Protein AF-A0A2J8QEM6-F1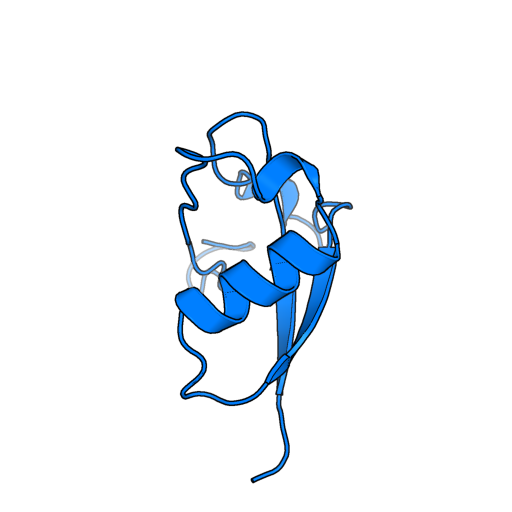 (afdb_monomer_lite)

Radius of gyration: 13.76 Å; chains: 1; bounding box: 31×26×34 Å

Structure (mmCIF, N/CA/C/O backbone):
data_AF-A0A2J8QEM6-F1
#
_entry.id   AF-A0A2J8QEM6-F1
#
loop_
_atom_site.group_PDB
_atom_site.id
_atom_site.type_symbol
_atom_site.label_atom_id
_atom_site.label_alt_id
_atom_site.label_comp_id
_atom_site.label_asym_id
_atom_site.label_entity_id
_atom_site.label_seq_id
_atom_site.pdbx_PDB_ins_code
_atom_site.Cartn_x
_atom_site.Cartn_y
_atom_site.Cartn_z
_atom_site.occupancy
_atom_site.B_iso_or_equiv
_atom_site.auth_seq_id
_atom_site.auth_comp_id
_atom_site.auth_asym_id
_atom_site.auth_atom_id
_atom_site.pdbx_PDB_model_num
ATOM 1 N N . THR A 1 1 ? 11.935 -15.991 12.032 1.00 88.38 1 THR A N 1
ATOM 2 C CA . THR A 1 1 ? 12.099 -15.654 10.601 1.00 88.38 1 THR A CA 1
ATOM 3 C C . THR A 1 1 ? 12.431 -14.182 10.462 1.00 88.38 1 THR A C 1
ATOM 5 O O . THR A 1 1 ? 11.846 -13.393 11.194 1.00 88.38 1 THR A O 1
ATOM 8 N N . CYS A 1 2 ? 13.372 -13.806 9.589 1.00 96.62 2 CYS A N 1
ATOM 9 C CA . CYS A 1 2 ? 13.690 -12.396 9.313 1.00 96.62 2 CYS A CA 1
ATOM 10 C C . CYS A 1 2 ? 12.485 -11.703 8.636 1.00 96.62 2 CYS A C 1
ATOM 12 O O . CYS A 1 2 ? 11.881 -12.339 7.767 1.00 96.62 2 CYS A O 1
ATOM 14 N N . PRO A 1 3 ? 12.093 -10.476 9.028 1.00 97.62 3 PRO A N 1
ATOM 15 C CA . PRO A 1 3 ? 10.980 -9.771 8.394 1.00 97.62 3 PRO A CA 1
ATOM 16 C C . PRO A 1 3 ? 11.318 -9.322 6.964 1.00 97.62 3 PRO A C 1
ATOM 18 O O . PRO A 1 3 ? 12.476 -9.080 6.623 1.00 97.62 3 PRO A O 1
ATOM 21 N N . LEU A 1 4 ? 10.284 -9.173 6.138 1.00 97.94 4 LEU A N 1
ATOM 22 C CA . LEU A 1 4 ? 10.344 -8.537 4.823 1.00 97.94 4 LEU A CA 1
ATOM 23 C C . LEU A 1 4 ? 10.004 -7.046 4.927 1.00 97.94 4 LEU A C 1
ATOM 25 O O . LEU A 1 4 ? 9.257 -6.633 5.815 1.00 97.94 4 LEU A O 1
ATOM 29 N N . LEU A 1 5 ? 10.524 -6.252 3.990 1.00 98.12 5 LEU A N 1
ATOM 30 C CA . LEU A 1 5 ? 10.140 -4.854 3.802 1.00 98.12 5 LEU A CA 1
ATOM 31 C C . LEU A 1 5 ? 8.975 -4.775 2.805 1.00 98.12 5 LEU A C 1
ATOM 33 O O . LEU A 1 5 ? 9.161 -4.972 1.604 1.00 98.12 5 LEU A O 1
ATOM 37 N N . LEU A 1 6 ? 7.774 -4.487 3.299 1.00 97.75 6 LEU A N 1
ATOM 38 C CA . LEU A 1 6 ? 6.570 -4.279 2.500 1.00 97.75 6 LEU A CA 1
ATOM 39 C C . LEU A 1 6 ? 6.423 -2.791 2.167 1.00 97.75 6 LEU A C 1
ATOM 41 O O . LEU A 1 6 ? 6.384 -1.953 3.066 1.00 97.75 6 LEU A O 1
ATOM 45 N N . ARG A 1 7 ? 6.296 -2.468 0.877 1.00 97.56 7 ARG A N 1
ATOM 46 C CA . ARG A 1 7 ? 5.988 -1.114 0.388 1.00 97.56 7 ARG A CA 1
ATOM 47 C C . ARG A 1 7 ? 4.4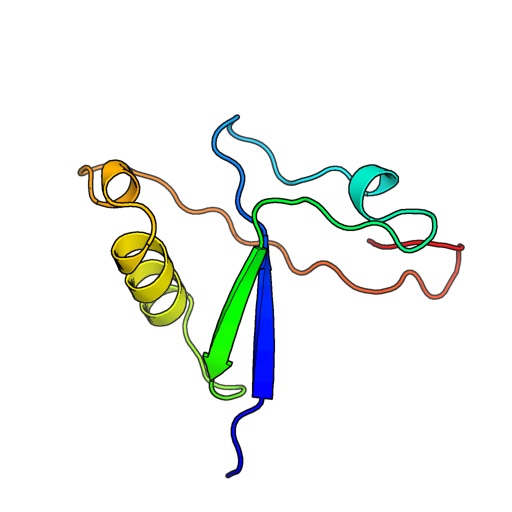87 -1.007 0.126 1.00 97.56 7 ARG A C 1
ATOM 49 O O . ARG A 1 7 ? 3.945 -1.792 -0.648 1.00 97.56 7 ARG A O 1
ATOM 56 N N . VAL A 1 8 ? 3.822 -0.054 0.766 1.00 97.19 8 VAL A N 1
ATOM 57 C CA . VAL A 1 8 ? 2.374 0.174 0.690 1.00 97.19 8 VAL A CA 1
ATOM 58 C C . VAL A 1 8 ? 2.123 1.558 0.108 1.00 97.19 8 VAL A C 1
ATOM 60 O O . VAL A 1 8 ? 2.675 2.536 0.594 1.00 97.19 8 VAL A O 1
ATOM 63 N N . PHE A 1 9 ? 1.262 1.652 -0.902 1.00 96.88 9 PHE A N 1
ATOM 64 C CA . PHE A 1 9 ? 0.886 2.921 -1.529 1.00 96.88 9 PHE A CA 1
ATOM 65 C C . PHE A 1 9 ? -0.591 3.211 -1.261 1.00 96.88 9 PHE A C 1
ATOM 67 O O . PHE A 1 9 ? -1.430 2.317 -1.410 1.00 96.88 9 PHE A O 1
ATOM 74 N N . THR A 1 10 ? -0.915 4.433 -0.834 1.00 95.25 10 THR A N 1
ATOM 75 C CA . THR A 1 10 ? -2.264 4.806 -0.374 1.00 95.25 10 THR A CA 1
ATOM 76 C C . THR A 1 10 ? -2.907 5.900 -1.229 1.00 95.25 10 THR A C 1
ATOM 78 O O . THR A 1 10 ? -2.267 6.854 -1.662 1.00 95.25 10 THR A O 1
ATOM 81 N N . THR A 1 11 ? -4.223 5.784 -1.422 1.00 94.25 11 THR A N 1
ATOM 82 C CA . THR A 1 11 ? -5.065 6.735 -2.167 1.00 94.25 11 THR A CA 1
ATOM 83 C C . THR A 1 11 ? -6.315 7.083 -1.364 1.00 94.25 11 THR A C 1
ATOM 85 O O . THR A 1 11 ? -6.946 6.190 -0.797 1.00 94.25 11 THR A O 1
ATOM 88 N N . ASN A 1 12 ? -6.750 8.344 -1.392 1.00 92.69 12 ASN A N 1
ATOM 89 C CA . ASN A 1 12 ? -7.999 8.800 -0.759 1.00 92.69 12 ASN A CA 1
ATOM 90 C C . ASN A 1 12 ? -9.101 9.198 -1.765 1.00 92.69 12 ASN A C 1
ATOM 92 O O . ASN A 1 12 ? -10.191 9.592 -1.362 1.00 92.69 12 ASN A O 1
ATOM 96 N N . ASN A 1 13 ? -8.8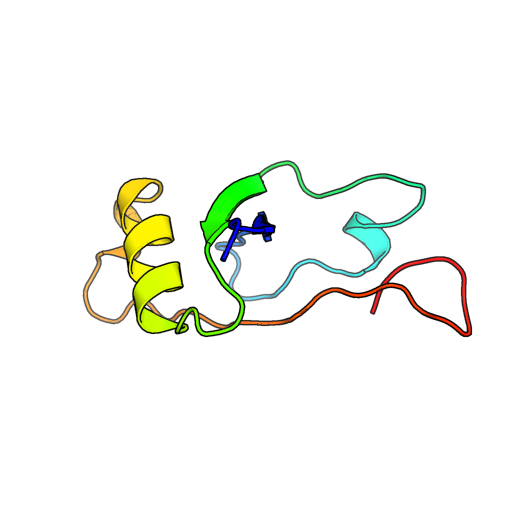49 9.059 -3.071 1.00 91.75 13 ASN A N 1
ATOM 97 C CA . ASN A 1 13 ? -9.780 9.413 -4.152 1.00 91.75 13 ASN A CA 1
ATOM 98 C C . ASN A 1 13 ? -10.794 8.296 -4.497 1.00 91.75 13 ASN A C 1
ATOM 100 O O . ASN A 1 13 ? -11.527 8.401 -5.481 1.00 91.75 13 ASN A O 1
ATOM 104 N N . GLY A 1 14 ? -10.819 7.213 -3.713 1.00 93.00 14 GLY A N 1
ATOM 105 C CA . GLY A 1 14 ? -11.739 6.087 -3.885 1.00 93.00 14 GLY A CA 1
ATOM 106 C C . GLY A 1 14 ? -11.362 5.084 -4.983 1.00 93.00 14 GLY A C 1
ATOM 107 O O . GLY A 1 14 ? -12.187 4.237 -5.322 1.00 93.00 14 GLY A O 1
ATOM 108 N N . ARG A 1 15 ? -10.153 5.153 -5.555 1.00 95.62 15 ARG A N 1
ATOM 109 C CA . ARG A 1 15 ? -9.659 4.208 -6.573 1.00 95.62 15 ARG A CA 1
ATOM 110 C C . ARG A 1 15 ? -8.204 3.838 -6.299 1.00 95.62 15 ARG A C 1
ATOM 112 O O . ARG A 1 15 ? -7.467 4.656 -5.773 1.00 95.62 15 ARG A O 1
ATOM 119 N N . HIS A 1 16 ? -7.784 2.639 -6.698 1.00 96.88 16 HIS A N 1
ATOM 120 C CA . HIS A 1 16 ? -6.365 2.273 -6.667 1.00 96.88 16 HIS A CA 1
ATOM 121 C C . HIS A 1 16 ? -5.546 3.138 -7.633 1.00 96.88 16 HIS A C 1
ATOM 123 O O . HIS A 1 16 ? -6.077 3.618 -8.641 1.00 96.88 16 HIS A O 1
ATOM 129 N N . HIS A 1 17 ? -4.250 3.279 -7.345 1.00 96.06 17 HIS A N 1
ATOM 130 C CA . HIS A 1 17 ? -3.290 3.857 -8.282 1.00 96.06 17 HIS A CA 1
ATOM 131 C C . HIS A 1 17 ? -3.364 3.149 -9.634 1.00 96.06 17 HIS A C 1
ATOM 133 O O . HIS A 1 17 ? -3.501 1.924 -9.722 1.00 96.06 17 HIS A O 1
ATOM 139 N N . ARG A 1 18 ? -3.274 3.931 -10.702 1.00 95.12 18 ARG A N 1
ATOM 140 C CA . ARG A 1 18 ? -3.242 3.407 -12.060 1.00 95.12 18 ARG A CA 1
ATOM 141 C C . ARG A 1 18 ? -1.846 2.869 -12.371 1.00 95.12 18 ARG A C 1
ATOM 143 O O . ARG A 1 18 ? -0.845 3.359 -11.858 1.00 95.12 18 ARG A O 1
ATOM 150 N N . MET A 1 19 ? -1.761 1.887 -13.265 1.00 94.31 19 MET A N 1
ATOM 151 C CA . MET A 1 19 ? -0.478 1.254 -13.610 1.00 94.31 19 MET A CA 1
ATOM 152 C C . MET A 1 19 ? 0.517 2.208 -14.293 1.00 94.31 19 MET A C 1
ATOM 154 O O . MET A 1 19 ? 1.730 2.002 -14.219 1.00 94.31 19 MET A O 1
ATOM 158 N N . ASP A 1 20 ? 0.037 3.287 -14.918 1.00 93.00 20 ASP A N 1
ATOM 159 C CA . ASP A 1 20 ? 0.892 4.346 -15.458 1.00 93.00 20 ASP A CA 1
ATOM 160 C C . ASP A 1 20 ? 1.659 5.113 -14.370 1.00 93.00 20 ASP A C 1
ATOM 162 O O . ASP A 1 20 ? 2.754 5.603 -14.647 1.00 93.00 20 ASP A O 1
ATOM 166 N N . GLU A 1 21 ? 1.166 5.138 -13.128 1.00 94.56 21 GLU A N 1
ATOM 167 C CA . GLU A 1 21 ? 1.853 5.764 -11.987 1.00 94.56 21 GLU A CA 1
ATOM 168 C C . GLU A 1 21 ? 3.070 4.953 -11.511 1.00 94.56 21 GLU A C 1
ATOM 170 O O . GLU A 1 21 ? 3.997 5.514 -10.931 1.00 94.56 21 GLU A O 1
ATOM 175 N N . PHE A 1 22 ? 3.104 3.650 -11.809 1.00 94.19 22 PHE A N 1
ATOM 176 C CA . PHE A 1 22 ? 4.235 2.760 -11.518 1.00 94.19 22 PHE A CA 1
ATOM 177 C C . PHE A 1 22 ? 5.179 2.578 -12.721 1.00 94.19 22 PHE A C 1
ATOM 179 O O . PHE A 1 22 ? 6.101 1.762 -12.712 1.00 94.19 22 PHE A O 1
ATOM 186 N N . SER A 1 23 ? 4.932 3.286 -13.824 1.00 90.62 23 SER A N 1
ATOM 187 C CA . SER A 1 23 ? 5.664 3.077 -15.072 1.00 90.62 23 SER A CA 1
ATOM 188 C C . SER A 1 23 ? 6.999 3.827 -15.105 1.00 90.62 23 SER A C 1
ATOM 190 O O . SER A 1 23 ? 7.178 4.878 -14.487 1.00 90.62 23 SER A O 1
ATOM 192 N N . ARG A 1 24 ? 7.943 3.316 -15.909 1.00 88.50 24 ARG A N 1
ATOM 193 C CA . ARG A 1 24 ? 9.271 3.927 -16.143 1.00 88.50 24 ARG A CA 1
ATOM 194 C C . ARG A 1 24 ? 10.098 4.128 -14.862 1.00 88.50 24 ARG A C 1
ATOM 196 O O . ARG A 1 24 ? 10.794 5.127 -14.735 1.00 88.50 24 ARG A O 1
ATOM 203 N N . GLY A 1 25 ? 10.000 3.194 -13.915 1.00 87.00 25 GLY A N 1
ATOM 204 C CA . GLY A 1 25 ? 10.738 3.249 -12.646 1.00 87.00 25 GLY A CA 1
ATOM 205 C C . GLY A 1 25 ? 10.196 4.265 -11.637 1.00 87.00 25 GLY A C 1
ATOM 206 O O . GLY A 1 25 ? 10.800 4.441 -10.583 1.00 87.00 25 GLY A O 1
ATOM 207 N N . ASN A 1 26 ? 9.068 4.915 -11.937 1.00 91.69 26 ASN A N 1
ATOM 208 C CA . ASN A 1 26 ? 8.387 5.788 -10.989 1.00 91.69 26 ASN A CA 1
ATOM 209 C C . ASN A 1 26 ? 7.494 4.974 -10.056 1.00 91.69 26 ASN A C 1
ATOM 211 O O . ASN A 1 26 ? 7.081 3.861 -10.379 1.00 91.69 26 ASN A O 1
ATOM 215 N N . VAL A 1 27 ? 7.185 5.564 -8.908 1.00 95.12 27 VAL A N 1
ATOM 216 C CA . VAL A 1 27 ? 6.175 5.080 -7.969 1.00 95.12 27 VAL A CA 1
ATOM 217 C C . VAL A 1 27 ? 5.397 6.276 -7.414 1.00 95.12 27 VAL A C 1
ATOM 219 O O . VAL A 1 27 ? 5.930 7.393 -7.409 1.00 95.12 27 VAL A O 1
ATOM 222 N N . PRO A 1 28 ? 4.163 6.078 -6.922 1.00 94.62 28 PRO A N 1
ATOM 223 C CA . PRO A 1 28 ? 3.432 7.128 -6.225 1.00 94.62 28 PRO A CA 1
ATOM 224 C C . PRO A 1 28 ? 4.185 7.651 -4.994 1.00 94.62 28 PRO A C 1
ATOM 226 O O . PRO A 1 28 ? 4.852 6.894 -4.295 1.00 94.62 28 PRO A O 1
ATOM 229 N N . SER A 1 29 ? 4.040 8.945 -4.691 1.00 88.00 29 SER A N 1
ATOM 230 C CA . SER A 1 29 ? 4.772 9.591 -3.588 1.00 88.00 29 SER A CA 1
ATOM 231 C C . SER A 1 29 ? 4.277 9.206 -2.188 1.00 88.00 29 SER A C 1
ATOM 233 O O . SER A 1 29 ? 5.028 9.329 -1.226 1.00 88.00 29 SER A O 1
ATOM 235 N N . SER A 1 30 ? 3.022 8.763 -2.055 1.00 87.94 30 SER A N 1
ATOM 236 C CA . SER A 1 30 ? 2.423 8.370 -0.770 1.00 87.94 30 SER A CA 1
ATOM 237 C C . SER A 1 30 ? 2.770 6.915 -0.434 1.00 87.94 30 SER A C 1
ATOM 239 O O . SER A 1 30 ? 1.914 6.030 -0.498 1.00 87.94 30 SER A O 1
ATOM 241 N N . GLU A 1 31 ? 4.048 6.674 -0.142 1.00 94.06 31 GLU A N 1
ATOM 242 C CA . GLU A 1 31 ? 4.596 5.364 0.218 1.00 94.06 31 GLU A CA 1
ATOM 243 C C . GLU A 1 31 ? 4.737 5.212 1.740 1.00 94.06 31 GLU A C 1
ATOM 245 O O . GLU A 1 31 ? 5.309 6.062 2.420 1.00 94.06 31 GLU A O 1
ATOM 250 N N . LEU A 1 32 ? 4.275 4.077 2.261 1.00 94.62 32 LEU A N 1
ATOM 251 C CA . LEU A 1 32 ? 4.523 3.596 3.613 1.00 94.62 32 LEU A CA 1
ATOM 252 C C . LEU A 1 32 ? 5.364 2.318 3.547 1.00 94.62 32 LEU A C 1
ATOM 254 O O . LEU A 1 32 ? 5.026 1.378 2.831 1.00 94.62 32 LEU A O 1
ATOM 258 N N . GLN A 1 33 ? 6.438 2.264 4.328 1.00 96.31 33 GLN A N 1
ATOM 259 C CA . GLN A 1 33 ? 7.296 1.087 4.441 1.00 96.31 33 GLN A CA 1
ATOM 260 C C . GLN A 1 33 ? 7.047 0.369 5.767 1.00 96.31 33 GLN A C 1
ATOM 262 O O . GLN A 1 33 ? 7.074 0.988 6.829 1.00 96.31 33 GLN A O 1
ATOM 267 N N . ILE A 1 34 ? 6.801 -0.938 5.701 1.00 96.69 34 ILE A N 1
ATOM 268 C CA . ILE A 1 34 ? 6.426 -1.769 6.847 1.00 96.69 34 ILE A CA 1
ATOM 269 C C . ILE A 1 34 ? 7.357 -2.978 6.921 1.00 96.69 34 ILE A C 1
ATOM 271 O O . ILE A 1 34 ? 7.456 -3.743 5.964 1.00 96.69 34 ILE A O 1
ATOM 275 N N . TYR A 1 35 ? 7.986 -3.201 8.074 1.00 97.06 35 TYR A N 1
ATOM 276 C CA . TYR A 1 35 ? 8.640 -4.477 8.367 1.00 97.06 35 TYR A CA 1
ATOM 277 C C . TYR A 1 35 ? 7.607 -5.479 8.880 1.00 97.06 35 TYR A C 1
ATOM 279 O O . TYR A 1 35 ? 6.956 -5.235 9.894 1.00 97.06 35 TYR A O 1
ATOM 287 N N . THR A 1 36 ? 7.430 -6.593 8.172 1.00 97.56 36 THR A N 1
ATOM 288 C CA . THR A 1 36 ? 6.415 -7.596 8.520 1.00 97.56 36 THR A CA 1
ATOM 289 C C . THR A 1 36 ? 6.798 -9.002 8.052 1.00 97.56 36 THR A C 1
ATOM 291 O O . THR A 1 36 ? 7.926 -9.231 7.621 1.00 97.56 36 THR A O 1
ATOM 294 N N . TRP A 1 37 ? 5.884 -9.961 8.154 1.00 97.81 37 TRP A N 1
ATOM 295 C CA . TRP A 1 37 ? 6.063 -11.347 7.728 1.00 97.81 37 TRP A CA 1
ATOM 296 C C . TRP A 1 37 ? 4.991 -11.754 6.708 1.00 97.81 37 TRP A C 1
ATOM 298 O O . TRP A 1 37 ? 4.046 -11.016 6.442 1.00 97.81 37 TRP A O 1
ATOM 308 N N . MET A 1 38 ? 5.161 -12.927 6.092 1.00 96.88 38 MET A N 1
ATOM 309 C CA . MET A 1 38 ? 4.267 -13.428 5.034 1.00 96.88 38 MET A CA 1
ATOM 310 C C . MET A 1 38 ? 2.843 -13.745 5.518 1.00 96.88 38 MET A C 1
ATOM 312 O O . MET A 1 38 ? 1.939 -13.869 4.698 1.00 96.88 38 MET A O 1
ATOM 316 N N . ASP A 1 39 ? 2.648 -13.897 6.826 1.00 97.00 39 ASP A N 1
ATOM 317 C CA . ASP A 1 39 ? 1.370 -14.164 7.491 1.00 97.00 39 ASP A CA 1
ATOM 318 C C . ASP A 1 39 ? 0.648 -12.889 7.965 1.00 97.00 39 ASP A C 1
ATOM 320 O O . ASP A 1 39 ? -0.416 -12.982 8.578 1.00 97.00 39 ASP A O 1
ATOM 324 N N . ALA A 1 40 ? 1.181 -11.705 7.638 1.00 97.62 40 ALA A N 1
ATOM 325 C CA . ALA A 1 40 ? 0.566 -10.426 7.967 1.00 97.62 40 ALA A CA 1
ATOM 326 C C . ALA A 1 40 ? -0.869 -10.320 7.435 1.00 97.62 40 ALA A C 1
ATOM 328 O O . ALA A 1 40 ? -1.149 -10.476 6.242 1.00 97.62 40 ALA A O 1
ATOM 329 N N . THR A 1 41 ? -1.793 -9.989 8.328 1.00 98.06 41 THR A N 1
ATOM 330 C CA . THR A 1 41 ? -3.213 -9.871 8.009 1.00 98.06 41 THR A CA 1
ATOM 331 C C . THR A 1 41 ? -3.570 -8.467 7.523 1.00 98.06 41 THR A C 1
ATOM 333 O O . THR A 1 41 ? -2.979 -7.465 7.929 1.00 98.06 41 THR A O 1
ATOM 336 N N . LEU A 1 42 ? -4.642 -8.345 6.730 1.00 97.62 42 LEU A N 1
ATOM 337 C CA . LEU A 1 42 ? -5.162 -7.030 6.318 1.00 97.62 42 LEU A CA 1
ATOM 338 C C . LEU A 1 42 ? -5.537 -6.144 7.516 1.00 97.62 42 LEU A C 1
ATOM 340 O O . LEU A 1 42 ? -5.459 -4.919 7.429 1.00 97.62 42 LEU A O 1
ATOM 344 N N . LYS A 1 43 ? -5.929 -6.748 8.645 1.00 96.69 43 LYS A N 1
ATOM 345 C CA . LYS A 1 43 ? -6.247 -6.024 9.880 1.00 96.69 43 LYS A CA 1
ATOM 346 C C . LYS A 1 43 ? -5.000 -5.384 10.490 1.00 96.69 43 LYS A C 1
ATOM 348 O O . LYS A 1 43 ? -5.070 -4.224 10.886 1.00 96.69 43 LYS A O 1
ATOM 353 N N . GLU A 1 44 ? -3.883 -6.103 10.542 1.00 97.38 44 GLU A N 1
ATOM 354 C CA . GLU A 1 44 ? -2.603 -5.568 11.024 1.00 97.38 44 GLU A CA 1
ATOM 355 C C . GLU A 1 44 ? -2.101 -4.451 10.111 1.00 97.38 44 GLU A C 1
ATOM 357 O O . GLU A 1 44 ? -1.808 -3.358 10.594 1.00 97.38 44 GLU A O 1
ATOM 362 N N . LEU A 1 45 ? -2.127 -4.667 8.791 1.00 96.88 45 LEU A N 1
ATOM 363 C CA . LEU A 1 45 ? -1.755 -3.637 7.816 1.00 96.88 45 LEU A CA 1
ATOM 364 C C . LEU A 1 45 ? -2.631 -2.383 7.952 1.00 96.88 45 LEU A C 1
ATOM 366 O O . LEU A 1 45 ? -2.126 -1.263 7.955 1.00 96.88 45 LEU A O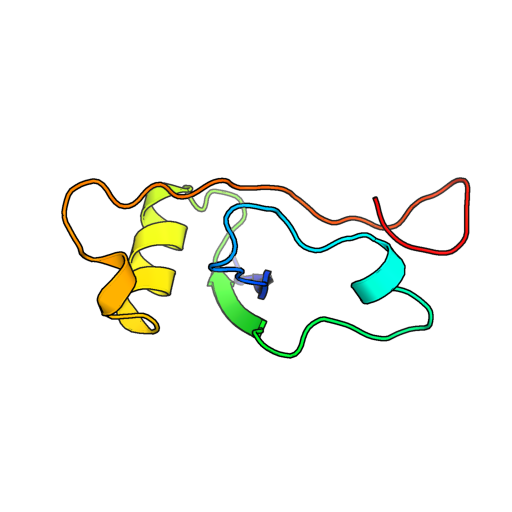 1
ATOM 370 N N . THR A 1 46 ? -3.944 -2.555 8.133 1.00 96.44 46 THR A N 1
ATOM 371 C CA . THR A 1 46 ? -4.874 -1.435 8.350 1.00 96.44 46 THR A CA 1
ATOM 372 C C . THR A 1 46 ? -4.556 -0.662 9.632 1.00 96.44 46 THR A C 1
ATOM 374 O O . THR A 1 46 ? -4.684 0.563 9.650 1.00 96.44 46 THR A O 1
ATOM 377 N N . SER A 1 47 ? -4.170 -1.346 10.713 1.00 96.25 47 SER A N 1
ATOM 378 C CA . SER A 1 47 ? -3.789 -0.689 11.971 1.00 96.25 47 SER A CA 1
ATOM 379 C C . SER A 1 47 ? -2.570 0.211 11.777 1.00 96.25 47 SER A C 1
ATOM 381 O O . SER A 1 47 ? -2.616 1.368 12.183 1.00 96.25 47 SER A O 1
ATOM 383 N N . LEU A 1 48 ? -1.555 -0.264 11.053 1.00 95.56 48 LEU A N 1
ATOM 384 C CA . LEU A 1 48 ? -0.354 0.516 10.738 1.00 95.56 48 LEU A CA 1
ATOM 385 C C . LEU A 1 48 ? -0.668 1.731 9.853 1.00 95.56 48 LEU A C 1
ATOM 387 O O . LEU A 1 48 ? -0.200 2.836 10.115 1.00 95.56 48 LEU A O 1
ATOM 391 N N . VAL A 1 49 ? -1.542 1.580 8.853 1.00 94.44 49 VAL A N 1
ATOM 392 C CA . VAL A 1 49 ? -2.001 2.723 8.042 1.00 94.44 49 VAL A CA 1
ATOM 393 C C . VAL A 1 49 ? -2.706 3.769 8.914 1.00 94.44 49 VAL A C 1
ATOM 395 O O . VAL A 1 49 ? -2.486 4.965 8.745 1.00 94.44 49 VAL A O 1
ATOM 398 N N . LYS A 1 50 ? -3.521 3.349 9.887 1.00 95.44 50 LYS A N 1
ATOM 399 C CA . LYS A 1 50 ? -4.209 4.261 10.818 1.00 95.44 50 LYS A CA 1
ATOM 400 C C . LYS A 1 50 ? -3.268 4.971 11.789 1.00 95.44 50 LYS A C 1
ATOM 402 O O . LYS A 1 50 ? -3.656 6.004 12.339 1.00 95.44 50 LYS A O 1
ATOM 407 N N . GLU A 1 51 ? -2.082 4.436 12.057 1.00 94.81 51 GLU A N 1
ATOM 408 C CA . GLU A 1 51 ? -1.068 5.125 12.862 1.00 94.81 51 GLU A CA 1
ATOM 409 C C . GLU A 1 51 ? -0.538 6.358 12.128 1.00 94.81 51 GLU A C 1
ATOM 411 O O . GLU A 1 51 ? -0.412 7.413 12.747 1.00 94.81 51 GLU A O 1
ATOM 416 N N . VAL A 1 52 ? -0.350 6.246 10.810 1.00 93.31 52 VAL A N 1
ATOM 417 C CA . VAL A 1 52 ? 0.199 7.305 9.949 1.00 93.31 52 VAL A CA 1
ATOM 418 C C . VAL A 1 52 ? -0.869 8.270 9.425 1.00 93.31 52 VAL A C 1
ATOM 420 O O . VAL A 1 52 ? -0.604 9.464 9.333 1.00 93.31 52 VAL A O 1
ATOM 423 N N . TYR A 1 53 ? -2.077 7.779 9.125 1.00 92.62 53 TYR A N 1
ATOM 424 C CA . TYR A 1 53 ? -3.193 8.565 8.579 1.00 92.62 53 TYR A CA 1
ATOM 425 C C . TYR A 1 53 ? -4.374 8.594 9.568 1.00 92.62 53 TYR A C 1
ATOM 427 O O . TYR A 1 53 ? -5.246 7.714 9.529 1.00 92.62 53 TYR A O 1
ATOM 435 N N . PRO A 1 54 ? -4.437 9.579 10.487 1.00 93.56 54 PRO A N 1
ATOM 436 C CA . PRO A 1 54 ? -5.467 9.641 11.523 1.00 93.56 54 PRO A CA 1
ATOM 437 C C . PRO A 1 54 ? -6.897 9.715 10.977 1.00 93.56 54 PRO A C 1
ATOM 439 O O . PRO A 1 54 ? -7.807 9.146 11.586 1.00 93.56 54 PRO A O 1
ATOM 442 N N . GLU A 1 55 ? -7.121 10.347 9.819 1.00 92.44 55 GLU A N 1
ATOM 443 C CA . GLU A 1 55 ? -8.441 10.410 9.178 1.00 92.44 55 GLU A CA 1
ATOM 444 C C . GLU A 1 55 ? -8.996 9.020 8.833 1.00 92.44 55 GLU A C 1
ATOM 446 O O . GLU A 1 55 ? -10.212 8.800 8.849 1.00 92.44 55 GLU A O 1
ATOM 451 N N . ALA A 1 56 ? -8.113 8.041 8.624 1.00 94.31 56 ALA A N 1
ATOM 452 C CA . ALA A 1 56 ? -8.482 6.671 8.307 1.00 94.31 56 ALA A CA 1
ATOM 453 C C . ALA A 1 56 ? -9.079 5.911 9.515 1.00 94.31 56 ALA A C 1
ATOM 455 O O . ALA A 1 56 ? -9.602 4.803 9.367 1.00 94.31 56 ALA A O 1
ATOM 456 N N . ARG A 1 57 ? -9.054 6.501 10.723 1.00 96.31 57 ARG A N 1
ATOM 457 C CA . ARG A 1 57 ? -9.671 5.950 11.947 1.00 96.31 57 ARG A CA 1
ATOM 458 C C . ARG A 1 57 ? -11.177 6.192 12.036 1.00 96.31 57 ARG A C 1
ATOM 460 O O . ARG A 1 57 ? -11.828 5.575 12.881 1.00 96.31 57 ARG A O 1
ATOM 467 N N . LYS A 1 58 ? -11.738 7.076 11.203 1.00 96.69 58 LYS A N 1
ATOM 468 C CA . LYS A 1 58 ? -13.170 7.401 11.229 1.00 96.69 58 LYS A CA 1
ATOM 469 C C . LYS A 1 58 ? -14.020 6.134 11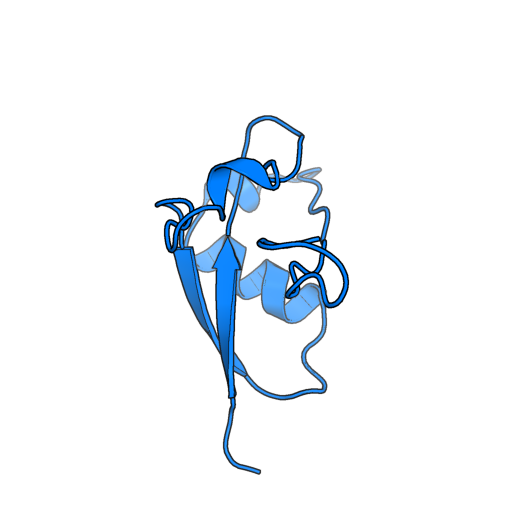.064 1.00 96.69 58 LYS A C 1
ATOM 471 O O . LYS A 1 58 ? -13.747 5.271 10.230 1.00 96.69 58 LYS A O 1
ATOM 476 N N . LYS A 1 59 ? -15.075 6.007 11.875 1.00 95.69 59 LYS A N 1
ATOM 477 C CA . LYS A 1 59 ? -16.010 4.879 11.769 1.00 95.69 59 LYS A CA 1
ATOM 478 C C . LYS A 1 59 ? -16.645 4.872 10.375 1.00 95.69 59 LYS A C 1
ATOM 480 O O . LYS A 1 59 ? -17.139 5.900 9.921 1.00 95.69 59 LYS A O 1
ATOM 485 N N . GLY A 1 60 ? -16.631 3.710 9.725 1.00 94.56 60 GLY A N 1
ATOM 486 C CA . GLY A 1 60 ? -17.124 3.543 8.356 1.00 94.56 60 GLY A CA 1
ATOM 487 C C . GLY A 1 60 ? -16.074 3.764 7.263 1.00 94.56 60 GLY A C 1
ATOM 488 O O . GLY A 1 60 ? -16.400 3.563 6.098 1.00 94.56 60 GLY A O 1
ATOM 489 N N . THR A 1 61 ? -14.827 4.122 7.600 1.00 95.81 61 THR A N 1
ATOM 490 C CA . THR A 1 61 ? -13.734 4.138 6.615 1.00 95.81 61 THR A CA 1
ATOM 491 C C . THR A 1 61 ? -13.524 2.741 6.038 1.00 95.81 61 THR A C 1
ATOM 493 O O . THR A 1 61 ? -13.359 1.768 6.777 1.00 95.81 61 THR A O 1
ATOM 496 N N . HIS A 1 62 ? -13.512 2.657 4.710 1.00 95.44 62 HIS A N 1
ATOM 497 C CA . HIS A 1 62 ? -13.315 1.423 3.964 1.00 95.44 62 HIS A CA 1
ATOM 498 C C . HIS A 1 62 ? -11.882 1.341 3.429 1.00 95.44 62 HIS A C 1
ATOM 500 O O . HIS A 1 62 ? -11.379 2.307 2.858 1.00 95.44 62 HIS A O 1
ATOM 506 N N . PHE A 1 63 ? -11.250 0.176 3.567 1.00 96.88 63 PHE A N 1
ATOM 507 C CA . PHE A 1 63 ? -9.920 -0.104 3.027 1.00 96.88 63 PHE A CA 1
ATOM 508 C C . PHE A 1 63 ? -10.054 -1.158 1.934 1.00 96.88 63 PHE A C 1
ATOM 510 O O . PHE A 1 63 ? -10.558 -2.251 2.184 1.00 96.88 63 PHE A O 1
ATOM 517 N N . ASN A 1 64 ? -9.628 -0.818 0.719 1.00 97.50 64 ASN A N 1
ATOM 518 C CA . ASN A 1 64 ? -9.559 -1.754 -0.396 1.00 97.50 64 ASN A CA 1
ATOM 519 C C . ASN A 1 64 ? -8.087 -2.074 -0.675 1.00 97.50 64 ASN A C 1
ATOM 521 O O . ASN A 1 64 ? -7.267 -1.159 -0.756 1.00 97.50 64 ASN A O 1
ATOM 525 N N . PHE A 1 65 ? -7.763 -3.356 -0.808 1.00 97.12 65 PHE A N 1
ATOM 526 C CA . PHE A 1 65 ? -6.400 -3.842 -0.973 1.00 97.12 65 PHE A CA 1
ATOM 527 C C . PHE A 1 65 ? -6.216 -4.444 -2.361 1.00 97.12 65 PHE A C 1
ATOM 529 O O . PHE A 1 65 ? -7.017 -5.263 -2.807 1.00 97.12 65 PHE A O 1
ATOM 536 N N . ALA A 1 66 ? -5.117 -4.071 -3.006 1.00 97.38 66 ALA A N 1
ATOM 537 C CA . ALA A 1 66 ? -4.650 -4.661 -4.249 1.00 97.38 66 ALA A CA 1
ATOM 538 C C . ALA A 1 66 ? -3.145 -4.911 -4.138 1.00 97.38 66 ALA A C 1
ATOM 540 O O . ALA A 1 66 ? -2.430 -4.152 -3.481 1.00 97.38 66 ALA A O 1
ATOM 541 N N . ILE A 1 67 ? -2.675 -5.978 -4.778 1.00 97.12 67 ILE A N 1
ATOM 542 C CA . ILE A 1 67 ? -1.247 -6.260 -4.918 1.00 97.12 67 ILE A CA 1
ATOM 543 C C . ILE A 1 67 ? -0.823 -5.722 -6.277 1.00 97.12 67 ILE A C 1
ATOM 545 O O . ILE A 1 67 ? -1.438 -6.072 -7.279 1.00 97.12 67 ILE A O 1
ATOM 549 N N . VAL A 1 68 ? 0.224 -4.902 -6.288 1.00 96.38 68 VAL A N 1
ATOM 550 C CA . VAL A 1 68 ? 0.869 -4.427 -7.514 1.00 96.38 68 VAL A CA 1
ATOM 551 C C . VAL A 1 68 ? 2.110 -5.277 -7.745 1.00 96.38 68 VAL A C 1
ATOM 553 O O . VAL A 1 68 ? 2.984 -5.350 -6.879 1.00 96.38 68 VAL A O 1
ATOM 556 N N . PHE A 1 69 ? 2.186 -5.940 -8.892 1.00 95.00 69 PHE A N 1
ATOM 557 C CA . PHE A 1 69 ? 3.289 -6.838 -9.238 1.00 95.00 69 PHE A CA 1
ATOM 558 C C . PHE A 1 69 ? 3.778 -6.584 -10.663 1.00 95.00 69 PHE A C 1
ATOM 560 O O . PHE A 1 69 ? 3.112 -5.929 -11.460 1.00 95.00 69 PHE A O 1
ATOM 567 N N . THR A 1 70 ? 4.981 -7.052 -10.988 1.00 93.44 70 THR A N 1
ATOM 568 C CA . THR A 1 70 ? 5.562 -6.846 -12.318 1.00 93.44 70 THR A CA 1
ATOM 569 C C . THR A 1 70 ? 4.780 -7.620 -13.380 1.00 93.44 70 THR A C 1
ATOM 571 O O . THR A 1 70 ? 4.486 -8.807 -13.213 1.00 93.44 70 THR A O 1
ATOM 574 N N . ASP A 1 71 ? 4.453 -6.965 -14.498 1.00 92.56 71 ASP A N 1
ATOM 575 C CA . ASP A 1 71 ? 3.858 -7.664 -15.636 1.00 92.56 71 ASP A CA 1
ATOM 576 C C . ASP A 1 71 ? 4.953 -8.454 -16.368 1.00 92.56 71 ASP A C 1
ATOM 578 O O . ASP A 1 71 ? 5.955 -7.917 -16.832 1.00 92.56 71 ASP A O 1
ATOM 582 N N . VAL A 1 72 ? 4.766 -9.770 -16.457 1.00 91.31 72 VAL A N 1
ATOM 583 C CA . VAL A 1 72 ? 5.723 -10.685 -17.095 1.00 91.31 72 VAL A CA 1
ATOM 584 C C . VAL A 1 72 ? 5.645 -10.600 -18.627 1.00 91.31 72 VAL A C 1
ATOM 586 O O . VAL A 1 72 ? 6.594 -10.954 -19.320 1.00 91.31 72 VAL A O 1
ATOM 589 N N . LYS A 1 73 ? 4.513 -10.145 -19.183 1.00 92.06 73 LYS A N 1
ATOM 590 C CA . LYS A 1 73 ? 4.264 -10.096 -20.634 1.00 92.06 73 LYS A CA 1
ATOM 591 C C . LYS A 1 73 ? 4.521 -8.722 -21.246 1.00 92.06 73 LYS A C 1
ATOM 593 O O . LYS A 1 73 ? 4.689 -8.634 -22.461 1.00 92.06 73 LYS A O 1
ATOM 598 N N . ARG A 1 74 ? 4.483 -7.651 -20.452 1.00 88.12 74 ARG A N 1
ATOM 599 C CA . ARG A 1 74 ? 4.622 -6.264 -20.920 1.00 88.12 74 ARG A CA 1
ATOM 600 C C . ARG A 1 74 ? 5.503 -5.461 -19.966 1.00 88.12 74 ARG A C 1
ATOM 602 O O . ARG A 1 74 ? 5.480 -5.727 -18.773 1.00 88.12 74 ARG A O 1
ATOM 609 N N . PRO A 1 75 ? 6.232 -4.443 -20.450 1.00 86.31 75 PRO A N 1
ATOM 610 C CA . PRO A 1 75 ? 6.941 -3.532 -19.560 1.00 86.31 75 PRO A CA 1
ATOM 611 C C . PRO A 1 75 ? 5.959 -2.809 -18.626 1.00 86.31 75 PRO A C 1
ATOM 613 O O . PRO A 1 75 ? 5.064 -2.112 -19.105 1.00 86.31 75 PRO A O 1
ATOM 616 N N . GLY A 1 76 ? 6.137 -2.954 -17.312 1.00 89.44 76 GLY A N 1
ATOM 617 C CA . GLY A 1 76 ? 5.347 -2.248 -16.302 1.00 89.44 76 GLY A CA 1
ATOM 618 C C . GLY A 1 76 ? 4.834 -3.145 -15.179 1.00 89.44 76 GLY A C 1
ATOM 619 O O . GLY A 1 76 ? 5.426 -4.178 -14.860 1.00 89.44 76 GLY A O 1
ATOM 620 N N . TYR A 1 77 ? 3.732 -2.709 -14.575 1.00 93.31 77 TYR A N 1
ATOM 621 C CA . TYR A 1 77 ? 3.084 -3.354 -13.436 1.00 93.31 77 TYR A CA 1
ATOM 622 C C . TYR A 1 77 ? 1.630 -3.718 -13.753 1.00 93.31 77 TYR A C 1
ATOM 624 O O . TYR A 1 77 ? 1.035 -3.174 -14.691 1.00 93.31 77 TYR A O 1
ATOM 632 N N . ARG A 1 78 ? 1.078 -4.635 -12.959 1.00 90.06 78 ARG A N 1
ATOM 633 C CA . ARG A 1 78 ? -0.306 -5.099 -12.996 1.00 90.06 78 ARG A CA 1
ATOM 634 C C . ARG A 1 78 ? -0.905 -5.174 -11.594 1.00 90.06 78 ARG A C 1
ATOM 636 O O . ARG A 1 78 ? -0.133 -5.404 -10.635 1.00 90.06 78 ARG A O 1
#

InterPro domains:
  IPR010516 Sin3 associated polypeptide p18 [PF06487] (1-75)
  IPR010516 Sin3 associated polypeptide p18 [PTHR13082] (1-77)
  IPR042534 Sin3 associated polypeptide p18 superfamily [G3DSA:3.10.20.550] (1-78)

pLDDT: mean 94.59, std 2.95, range [86.31, 98.12]

Secondary structure (DSSP, 8-state):
-PPEEEEEE--SSSSPPPGGGGGGG---S-EEEEEE-TT--HHHHHHHHHHH-GGGGSTT---------B-SSSSSB-

Organism: Pan troglodytes (NCBI:txid9598)

Sequence (78 aa):
TCPLLLRVFTTNNGRHHRMDEFSRGNVPSSELQIYTWMDATLKELTSLVKEVYPEARKKGTHFNFAIVFTDVKRPGYR

Foldseek 3Di: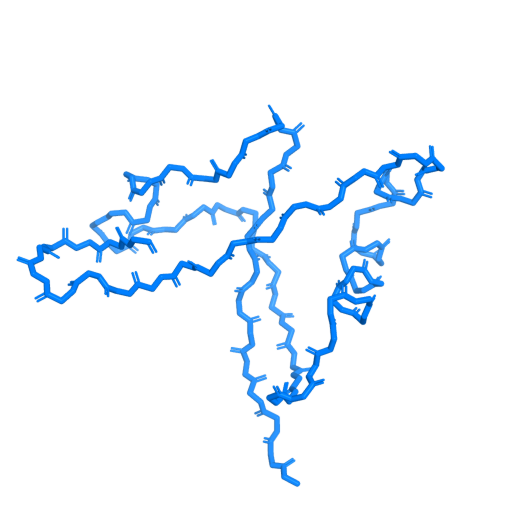
DFWDKDKDADDDPPDDDDQVCQAPPHHDPRIDIDTHHPPDDPVNVLVVVCVVPVVCVDPPRDDDDDDWDADPVDHTID